Protein AF-A0A9P6TES2-F1 (afdb_monomer_lite)

Sequence (78 aa):
MRANILKVLHSCTGRQKVNHNLYPPQGKLVRLPVPERPWSSLGVDFIVKPLLSDGFDSMIVVINHYSKGAHFISAEVS

Structure (mmCIF, N/CA/C/O backbone):
data_AF-A0A9P6TES2-F1
#
_entry.id   AF-A0A9P6TES2-F1
#
loop_
_atom_site.group_PDB
_atom_site.id
_atom_site.type_symbol
_atom_site.label_atom_id
_atom_site.label_alt_id
_atom_site.label_comp_id
_atom_site.label_asym_id
_atom_site.label_entity_id
_atom_site.label_seq_id
_atom_site.pdbx_PDB_ins_code
_atom_site.Cartn_x
_atom_site.Cartn_y
_atom_site.Cartn_z
_atom_site.occupancy
_atom_site.B_iso_or_equiv
_atom_site.auth_seq_id
_atom_site.auth_comp_id
_atom_site.auth_asym_id
_atom_site.auth_atom_id
_atom_site.pdbx_PDB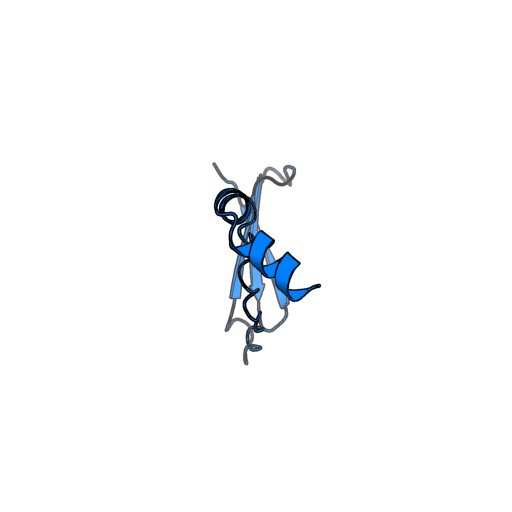_model_num
ATOM 1 N N . MET A 1 1 ? 40.229 32.701 4.827 1.00 66.94 1 MET A N 1
ATOM 2 C CA . MET A 1 1 ? 39.089 33.050 5.713 1.00 66.94 1 MET A CA 1
ATOM 3 C C . MET A 1 1 ? 38.077 31.904 5.856 1.00 66.94 1 MET A C 1
ATOM 5 O O . MET A 1 1 ? 37.902 31.422 6.965 1.00 66.94 1 MET A O 1
ATOM 9 N N . ARG A 1 2 ? 37.479 31.389 4.767 1.00 71.56 2 AR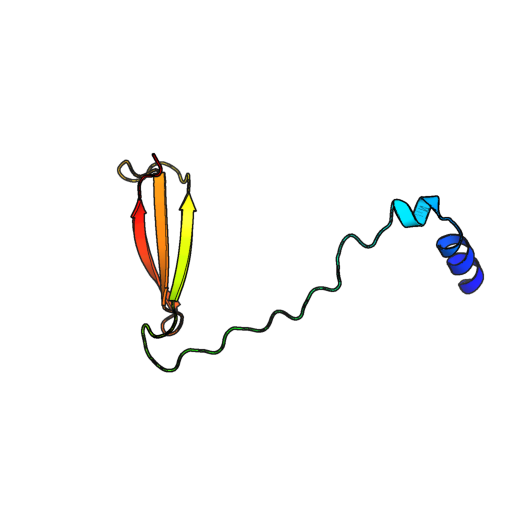G A N 1
ATOM 10 C CA . ARG A 1 2 ? 36.455 30.316 4.803 1.00 71.56 2 ARG A CA 1
ATOM 11 C C . ARG A 1 2 ? 36.899 29.003 5.479 1.00 71.56 2 ARG A C 1
ATOM 13 O O . ARG A 1 2 ? 36.141 28.442 6.260 1.00 71.56 2 ARG A O 1
ATOM 20 N N . ALA A 1 3 ? 38.132 28.548 5.244 1.00 76.75 3 ALA A N 1
ATOM 21 C CA . ALA A 1 3 ? 38.663 27.317 5.850 1.00 76.75 3 ALA A CA 1
ATOM 22 C C . ALA A 1 3 ? 38.775 27.387 7.387 1.00 76.75 3 ALA A C 1
ATOM 24 O O . ALA A 1 3 ? 38.497 26.410 8.077 1.00 76.75 3 ALA A O 1
ATOM 25 N N . ASN A 1 4 ? 39.108 28.564 7.929 1.00 77.31 4 ASN A N 1
ATOM 26 C CA . ASN A 1 4 ? 39.212 28.767 9.376 1.00 77.31 4 ASN A CA 1
ATOM 27 C C . ASN A 1 4 ? 37.836 28.727 10.049 1.00 77.31 4 ASN A C 1
ATOM 29 O O . ASN A 1 4 ? 37.703 28.176 11.136 1.00 77.31 4 ASN A O 1
ATOM 33 N N . ILE A 1 5 ? 36.807 29.244 9.372 1.00 79.25 5 ILE A N 1
ATOM 34 C CA . ILE A 1 5 ? 35.422 29.202 9.855 1.00 79.25 5 ILE A CA 1
ATOM 35 C C . ILE A 1 5 ? 34.938 27.750 9.938 1.00 79.25 5 ILE A C 1
ATOM 37 O O . ILE A 1 5 ? 34.414 27.334 10.967 1.00 79.25 5 ILE A O 1
ATOM 41 N N . LEU A 1 6 ? 35.177 26.948 8.895 1.00 79.75 6 LEU A N 1
ATOM 42 C CA . LEU A 1 6 ? 34.805 25.529 8.898 1.00 79.75 6 LEU A CA 1
ATOM 43 C C . LEU A 1 6 ? 35.523 24.754 10.009 1.00 79.75 6 LEU A C 1
ATOM 45 O O . LEU A 1 6 ? 34.895 23.964 10.708 1.00 79.75 6 LEU A O 1
ATOM 49 N N . LYS A 1 7 ? 36.809 25.033 10.244 1.00 81.69 7 LYS A N 1
ATOM 50 C CA . LYS A 1 7 ? 37.581 24.385 11.311 1.00 81.69 7 LYS A CA 1
ATOM 51 C C . LYS A 1 7 ? 36.987 24.632 12.703 1.00 81.69 7 LYS A C 1
ATOM 53 O O . LYS A 1 7 ? 36.917 23.699 13.494 1.00 81.69 7 LYS A O 1
ATOM 58 N N . VAL A 1 8 ? 36.515 25.850 12.980 1.00 80.44 8 VAL A N 1
ATOM 59 C CA . VAL A 1 8 ? 35.848 26.203 14.249 1.00 80.44 8 VAL A CA 1
ATOM 60 C C . VAL A 1 8 ? 34.479 25.526 14.372 1.00 80.44 8 VAL A C 1
ATOM 62 O O . VAL A 1 8 ? 34.117 25.023 15.435 1.00 80.44 8 VAL A O 1
ATOM 65 N N . LEU A 1 9 ? 33.719 25.452 13.276 1.00 75.75 9 LEU A N 1
ATOM 66 C CA . LEU A 1 9 ? 32.423 24.767 13.263 1.00 75.75 9 LEU A CA 1
ATOM 67 C C . LEU A 1 9 ? 32.559 23.255 13.507 1.00 75.75 9 LEU A C 1
ATOM 69 O O . LEU A 1 9 ? 31.690 22.667 14.149 1.00 75.75 9 LEU A O 1
ATOM 73 N N . HIS A 1 10 ? 33.642 22.647 13.016 1.00 75.25 10 HIS A N 1
ATOM 74 C CA . HIS A 1 10 ? 33.943 21.220 13.158 1.00 75.25 10 HIS A CA 1
ATOM 75 C C . HIS A 1 10 ? 34.704 20.874 14.450 1.00 75.25 10 HIS A C 1
ATOM 77 O O . HIS A 1 10 ? 34.799 19.700 14.795 1.00 75.25 10 HIS A O 1
ATOM 83 N N . SER A 1 11 ? 35.249 21.848 15.185 1.00 81.12 11 SER A N 1
ATOM 84 C CA . SER A 1 11 ? 35.919 21.592 16.470 1.00 81.12 11 SER A CA 1
ATOM 85 C C . SER A 1 11 ? 34.966 21.662 17.667 1.00 81.12 11 SER A C 1
ATOM 87 O O . SER A 1 11 ? 35.252 21.095 18.721 1.00 81.12 11 SER A O 1
ATOM 89 N N . CYS A 1 12 ? 33.809 22.315 17.523 1.00 81.69 12 CYS A N 1
ATOM 90 C CA . CYS A 1 12 ? 32.812 22.400 18.587 1.00 81.69 12 CYS A CA 1
ATOM 91 C C . CYS A 1 12 ? 31.996 21.099 18.689 1.00 81.69 12 CYS A C 1
ATOM 93 O O . CYS A 1 12 ? 31.115 20.826 17.868 1.00 81.69 12 CYS A O 1
ATOM 95 N N . THR A 1 13 ? 32.264 20.300 19.721 1.00 72.06 13 THR A N 1
ATOM 96 C CA . THR A 1 13 ? 31.573 19.026 19.987 1.00 72.06 13 THR A CA 1
ATOM 97 C C . THR A 1 13 ? 30.113 19.214 20.408 1.00 72.06 13 THR A C 1
ATOM 99 O O . THR A 1 13 ? 29.257 18.427 20.010 1.00 72.06 13 THR A O 1
ATOM 102 N N . GLY A 1 14 ? 29.793 20.279 21.153 1.00 77.94 14 GLY A N 1
ATOM 103 C CA . GLY A 1 14 ? 28.416 20.605 21.548 1.00 77.94 14 GLY A CA 1
ATOM 104 C C . GLY A 1 14 ? 27.512 20.894 20.346 1.00 77.94 14 GLY A C 1
ATOM 105 O O . GLY A 1 14 ? 26.417 20.347 20.242 1.00 77.94 14 GLY A O 1
ATOM 106 N N . ARG A 1 15 ? 28.008 21.672 19.374 1.00 73.00 15 ARG A N 1
ATOM 107 C CA . ARG A 1 15 ? 27.267 21.977 18.142 1.00 73.00 15 ARG A CA 1
ATOM 108 C C . ARG A 1 15 ? 27.052 20.741 17.272 1.00 73.00 15 ARG A C 1
ATOM 110 O O . ARG A 1 15 ? 25.968 20.605 16.718 1.00 73.00 15 ARG A O 1
ATOM 117 N N . GLN A 1 16 ? 28.041 19.853 17.160 1.00 70.56 16 GLN A N 1
ATOM 118 C CA . GLN A 1 16 ? 27.936 18.619 16.367 1.00 70.56 16 GLN A CA 1
ATOM 119 C C . GLN A 1 16 ? 26.908 17.629 16.919 1.00 70.56 16 GLN A C 1
ATOM 121 O O . GLN A 1 16 ? 26.237 16.961 16.141 1.00 70.56 16 GLN A O 1
ATOM 126 N N . LYS A 1 17 ? 26.746 17.563 18.246 1.00 72.94 17 LYS A N 1
ATOM 127 C CA . LYS A 1 17 ? 25.728 16.716 18.883 1.00 72.94 17 LYS A CA 1
ATOM 128 C C . LYS A 1 17 ? 24.303 17.215 18.630 1.00 72.94 17 LYS A C 1
ATOM 130 O O . LYS A 1 17 ? 23.405 16.406 18.452 1.00 72.94 17 LYS A O 1
ATOM 135 N N . VAL A 1 18 ? 24.109 18.535 18.599 1.00 74.62 18 VAL A N 1
ATOM 136 C CA . VAL A 1 18 ? 22.793 19.160 18.364 1.00 74.62 18 VAL A CA 1
ATOM 137 C C . VAL A 1 18 ? 22.474 19.278 16.869 1.00 74.62 18 VAL A C 1
ATOM 139 O O . VAL A 1 18 ? 21.322 19.173 16.471 1.00 74.62 18 VAL A O 1
ATOM 142 N N . ASN A 1 19 ? 23.495 19.458 16.027 1.00 69.62 19 ASN A N 1
ATOM 143 C CA . ASN A 1 19 ? 23.386 19.522 14.568 1.00 69.62 19 ASN A CA 1
ATOM 144 C C . ASN A 1 19 ? 23.904 18.229 13.932 1.00 69.62 19 ASN A C 1
ATOM 146 O O . ASN A 1 19 ? 24.733 18.263 13.020 1.00 69.62 19 ASN A O 1
ATOM 150 N N . HIS A 1 20 ? 23.443 17.083 14.429 1.00 69.12 20 HIS A N 1
ATOM 151 C CA . HIS A 1 20 ? 23.565 15.862 13.648 1.00 69.12 20 HIS A CA 1
ATOM 152 C C . HIS A 1 20 ? 22.717 16.026 12.383 1.00 69.12 20 HIS A C 1
ATOM 154 O O . HIS A 1 20 ? 21.641 16.626 12.429 1.00 69.12 20 HIS A O 1
ATOM 160 N N . ASN A 1 21 ? 23.198 15.530 11.244 1.00 67.56 21 ASN A N 1
ATOM 161 C CA . ASN A 1 21 ? 22.387 15.517 10.037 1.00 67.56 21 ASN A CA 1
ATOM 162 C C . ASN A 1 21 ? 21.211 14.553 10.268 1.00 67.56 21 ASN A C 1
ATOM 164 O O . ASN A 1 21 ? 21.377 13.344 10.164 1.00 67.56 21 ASN A O 1
ATOM 168 N N . LEU A 1 22 ? 20.044 15.092 10.637 1.00 67.44 22 LEU A N 1
ATOM 169 C CA . LEU A 1 22 ? 18.832 14.320 10.954 1.00 67.44 22 LEU A CA 1
ATOM 170 C C . LEU A 1 22 ? 18.302 13.538 9.748 1.00 67.44 22 LEU A C 1
ATOM 172 O O . LEU A 1 22 ? 17.468 12.649 9.897 1.00 67.44 22 LEU A O 1
ATOM 176 N N . TYR A 1 23 ? 18.790 13.877 8.557 1.00 71.62 23 TYR A N 1
ATOM 177 C CA . TYR A 1 23 ? 18.448 13.201 7.327 1.00 71.62 23 TYR A CA 1
ATOM 178 C C . TYR A 1 23 ? 19.606 12.280 6.945 1.00 71.62 23 TYR A C 1
ATOM 180 O O . TYR A 1 23 ? 20.653 12.772 6.501 1.00 71.62 23 TYR A O 1
ATOM 188 N N . PRO A 1 24 ? 19.453 10.950 7.087 1.00 72.19 24 PRO A N 1
ATOM 189 C CA . PRO A 1 24 ? 20.354 10.036 6.402 1.00 72.19 24 PRO A CA 1
ATOM 190 C C . PRO A 1 24 ? 20.347 10.363 4.898 1.00 72.19 24 PRO A C 1
ATOM 192 O O . PRO A 1 24 ? 19.364 10.928 4.400 1.00 72.19 24 PRO A O 1
ATOM 195 N N . PRO A 1 25 ? 21.420 10.032 4.154 1.00 78.06 25 PRO A N 1
ATOM 196 C CA . PRO A 1 25 ? 21.390 10.153 2.703 1.00 78.06 25 PRO A CA 1
ATOM 197 C C . PRO A 1 25 ? 20.133 9.447 2.199 1.00 78.06 25 PRO A C 1
ATOM 199 O O . PRO A 1 25 ? 19.916 8.272 2.498 1.00 78.06 25 PRO A O 1
ATOM 202 N N . GLN A 1 26 ? 19.276 10.193 1.501 1.00 76.50 26 GLN A N 1
ATOM 203 C CA . GLN A 1 26 ? 18.039 9.647 0.964 1.00 76.50 26 GLN A CA 1
ATOM 204 C C . GLN A 1 26 ? 18.422 8.480 0.056 1.00 76.50 26 GLN A C 1
ATOM 206 O O . GLN A 1 26 ? 19.112 8.663 -0.950 1.00 76.50 26 GLN A O 1
ATOM 211 N N . GLY A 1 27 ? 18.044 7.266 0.461 1.00 81.94 27 GLY A N 1
ATOM 212 C CA . GLY A 1 27 ? 18.281 6.077 -0.344 1.00 81.94 27 GLY A CA 1
ATOM 213 C C . GLY A 1 27 ? 17.670 6.268 -1.730 1.00 81.94 27 GLY A C 1
ATOM 214 O O . GLY A 1 27 ? 16.642 6.931 -1.885 1.00 81.94 27 GLY A O 1
ATOM 215 N N . LYS A 1 28 ? 18.300 5.699 -2.760 1.00 84.88 28 LYS A N 1
ATOM 216 C CA . LYS A 1 28 ? 17.745 5.744 -4.113 1.00 84.88 28 LYS A CA 1
ATOM 217 C C . LYS A 1 28 ? 16.422 4.976 -4.116 1.00 84.88 28 LYS A C 1
ATOM 219 O O . LYS A 1 28 ? 16.427 3.752 -4.031 1.00 84.88 28 LYS A O 1
ATOM 224 N N . LEU A 1 29 ? 15.299 5.686 -4.225 1.00 86.56 29 LEU A N 1
ATOM 225 C CA . LEU A 1 29 ? 13.997 5.061 -4.445 1.00 86.56 29 LEU A CA 1
ATOM 226 C C . LEU A 1 29 ? 14.006 4.429 -5.841 1.00 86.56 29 LEU A C 1
ATOM 228 O O . LEU A 1 29 ? 14.002 5.128 -6.856 1.00 86.56 29 LEU A O 1
ATOM 232 N N . VAL A 1 30 ? 14.068 3.100 -5.900 1.00 86.88 30 VAL A N 1
ATOM 233 C CA . VAL A 1 30 ? 13.963 2.343 -7.150 1.00 86.88 30 VAL A CA 1
ATOM 234 C C . VAL A 1 30 ? 12.514 1.901 -7.308 1.00 86.88 30 VAL A C 1
ATOM 236 O O . VAL A 1 30 ? 11.919 1.359 -6.379 1.00 86.88 30 VAL A O 1
ATOM 239 N N . ARG A 1 31 ? 11.927 2.153 -8.481 1.00 86.44 31 ARG A N 1
ATOM 240 C CA . ARG A 1 31 ? 10.574 1.670 -8.779 1.00 86.44 31 ARG A CA 1
ATOM 241 C C . ARG A 1 31 ? 10.573 0.148 -8.843 1.00 86.44 31 ARG A C 1
ATOM 243 O O . ARG A 1 31 ? 11.501 -0.447 -9.386 1.00 86.44 31 ARG A O 1
ATOM 250 N N . LEU A 1 32 ? 9.493 -0.459 -8.361 1.00 87.62 32 LEU A N 1
ATOM 251 C CA . LEU A 1 32 ? 9.249 -1.877 -8.590 1.00 87.62 32 LEU A CA 1
ATOM 252 C C . LEU A 1 32 ? 9.100 -2.140 -10.100 1.00 87.62 32 LEU A C 1
ATOM 254 O O . LEU A 1 32 ? 8.477 -1.325 -10.794 1.00 87.62 32 LEU A O 1
ATOM 258 N N . PRO A 1 33 ? 9.655 -3.250 -10.616 1.00 91.31 33 PRO A N 1
ATOM 259 C CA . PRO A 1 33 ? 9.429 -3.649 -11.997 1.00 91.31 33 PRO A CA 1
ATOM 260 C C . PRO A 1 33 ? 7.934 -3.881 -12.239 1.00 91.31 33 PRO A C 1
ATOM 262 O O . PRO A 1 33 ? 7.198 -4.306 -11.344 1.00 91.31 33 PRO A O 1
ATOM 265 N N . VAL A 1 34 ? 7.477 -3.585 -13.457 1.00 92.12 34 VAL A N 1
ATOM 266 C CA . VAL A 1 34 ? 6.099 -3.890 -13.851 1.00 92.12 34 VAL A CA 1
ATOM 267 C C . VAL A 1 34 ? 5.973 -5.412 -13.972 1.00 92.12 34 VAL A C 1
ATOM 269 O O . VAL A 1 34 ? 6.812 -6.023 -14.635 1.00 92.12 34 VAL A O 1
ATOM 272 N N . PRO A 1 35 ? 4.971 -6.042 -13.336 1.00 96.00 35 PRO A N 1
ATOM 273 C CA . PRO A 1 35 ? 4.764 -7.478 -13.473 1.00 96.00 35 PRO A CA 1
ATOM 274 C C . PRO A 1 35 ? 4.419 -7.860 -14.918 1.00 96.00 35 PRO A C 1
ATOM 276 O O . PRO A 1 35 ? 3.863 -7.056 -15.657 1.00 96.00 35 PRO A O 1
ATOM 279 N N . GLU A 1 36 ? 4.696 -9.099 -15.319 1.00 96.69 36 GLU A N 1
ATOM 280 C CA . GLU A 1 36 ? 4.403 -9.572 -16.684 1.00 96.69 36 GLU A CA 1
ATOM 281 C C . GLU A 1 36 ? 2.945 -10.010 -16.871 1.00 96.69 36 GLU A C 1
ATOM 283 O O . GLU A 1 36 ? 2.438 -10.039 -17.991 1.00 96.69 36 GLU A O 1
ATOM 288 N N . ARG A 1 37 ? 2.264 -10.368 -15.777 1.00 96.31 37 ARG A N 1
ATOM 289 C CA . ARG A 1 37 ? 0.925 -10.963 -15.799 1.00 96.31 37 ARG A CA 1
ATOM 290 C C . ARG A 1 37 ? 0.020 -10.278 -14.773 1.00 96.31 37 ARG A C 1
ATOM 292 O O . ARG A 1 37 ? 0.490 -9.928 -13.686 1.00 96.31 37 ARG A O 1
ATOM 299 N N . PRO A 1 38 ? -1.283 -10.129 -15.059 1.00 95.50 38 PRO A N 1
ATOM 300 C CA . PRO A 1 38 ? -2.250 -9.728 -14.047 1.00 95.50 38 PRO A CA 1
ATOM 301 C C . PRO A 1 38 ? -2.160 -10.628 -12.809 1.00 95.50 38 PRO A C 1
ATOM 303 O O . PRO A 1 38 ? -1.951 -11.833 -12.938 1.00 95.50 38 PRO A O 1
ATOM 306 N N . TRP A 1 39 ? -2.331 -10.044 -11.619 1.00 94.62 39 TRP A N 1
ATOM 307 C CA . TRP A 1 39 ? -2.383 -10.765 -10.337 1.00 94.62 39 TRP A CA 1
ATOM 308 C C . TRP A 1 39 ? -1.081 -11.449 -9.894 1.00 94.62 39 TRP A C 1
ATOM 310 O O . TRP A 1 39 ? -1.059 -12.070 -8.837 1.00 94.62 39 TRP A O 1
ATOM 320 N N . SER A 1 40 ? 0.025 -11.314 -10.635 1.00 95.81 40 SER A N 1
ATOM 321 C CA . SER A 1 40 ? 1.307 -11.925 -10.248 1.00 95.81 40 SER A CA 1
ATOM 322 C C . SER A 1 40 ? 2.087 -11.120 -9.201 1.00 95.81 40 SER A C 1
ATOM 324 O O . SER A 1 40 ? 3.088 -11.599 -8.678 1.00 95.81 40 SER A O 1
ATOM 326 N N . SER A 1 41 ? 1.674 -9.882 -8.920 1.00 95.81 41 SER A N 1
ATOM 327 C CA . SER A 1 41 ? 2.231 -9.043 -7.859 1.00 95.81 41 SER A CA 1
ATOM 328 C C . SER A 1 41 ? 1.137 -8.137 -7.307 1.00 95.81 41 SER A C 1
ATOM 330 O O . SER A 1 41 ? 0.466 -7.430 -8.067 1.00 95.81 41 SER A O 1
ATOM 332 N N . LEU A 1 42 ? 0.963 -8.181 -5.989 1.00 95.81 42 LEU A N 1
ATOM 333 C CA . LEU A 1 42 ? -0.086 -7.476 -5.266 1.00 95.81 42 LEU A CA 1
ATOM 334 C C . LEU A 1 42 ? 0.537 -6.620 -4.163 1.00 95.81 42 LEU A C 1
ATOM 336 O O . LEU A 1 42 ? 1.463 -7.060 -3.482 1.00 95.81 42 LEU A O 1
ATOM 340 N N . GLY A 1 43 ? 0.019 -5.410 -3.996 1.00 95.75 43 GLY A N 1
ATOM 341 C CA . GLY A 1 43 ? 0.202 -4.606 -2.793 1.00 95.75 43 GLY A CA 1
ATOM 342 C C . GLY A 1 43 ? -1.017 -4.776 -1.895 1.00 95.75 43 GLY A C 1
ATOM 343 O O . GLY A 1 43 ? -2.137 -4.810 -2.399 1.00 95.75 43 GLY A O 1
ATOM 344 N N . VAL A 1 44 ? -0.808 -4.892 -0.587 1.00 96.31 44 VAL A N 1
ATOM 345 C CA . VAL A 1 44 ? -1.889 -4.917 0.404 1.00 96.31 44 VAL A CA 1
ATOM 346 C C . VAL A 1 44 ? -1.597 -3.841 1.436 1.00 96.31 44 VAL A C 1
ATOM 348 O O . VAL A 1 44 ? -0.478 -3.775 1.943 1.00 96.31 44 VAL A O 1
ATOM 351 N N . ASP A 1 45 ? -2.589 -3.009 1.717 1.00 95.88 45 ASP A N 1
ATOM 352 C CA . ASP A 1 45 ? -2.524 -1.965 2.735 1.00 95.88 45 ASP A CA 1
ATOM 353 C C . ASP A 1 45 ? -3.841 -1.901 3.518 1.00 95.88 45 ASP A C 1
ATOM 355 O O . ASP A 1 45 ? -4.861 -2.454 3.093 1.00 95.88 45 ASP A O 1
ATOM 359 N N . PHE A 1 46 ? -3.822 -1.228 4.662 1.00 93.56 46 PHE A N 1
ATOM 360 C CA . PHE A 1 46 ? -4.968 -1.074 5.546 1.00 93.56 46 PHE A CA 1
ATOM 361 C C . PHE A 1 46 ? -5.221 0.404 5.806 1.00 93.56 46 PHE A C 1
ATOM 363 O O . PHE A 1 46 ? -4.356 1.124 6.303 1.00 93.56 46 PHE A O 1
ATOM 370 N N . ILE A 1 47 ? -6.443 0.850 5.532 1.00 92.94 47 ILE A N 1
ATOM 371 C CA . ILE A 1 47 ? -6.915 2.154 5.988 1.00 92.94 47 ILE A CA 1
ATOM 372 C C . ILE A 1 47 ? -7.754 1.895 7.231 1.00 92.94 47 ILE A C 1
ATOM 374 O O . ILE A 1 47 ? -8.805 1.263 7.160 1.00 92.94 47 ILE A O 1
ATOM 378 N N . VAL A 1 48 ? -7.268 2.369 8.374 1.00 92.00 48 VAL A N 1
ATOM 379 C CA . VAL A 1 48 ? -7.922 2.218 9.678 1.00 92.00 48 VAL A CA 1
ATOM 380 C C . VAL A 1 48 ? -8.440 3.562 10.168 1.00 92.00 48 VAL A C 1
ATOM 382 O O . VAL A 1 48 ? -7.804 4.593 9.943 1.00 92.00 48 VAL A O 1
ATOM 385 N N . LYS A 1 49 ? -9.575 3.546 10.872 1.00 85.12 49 LYS A N 1
ATOM 386 C CA . LYS A 1 49 ? -10.223 4.727 11.455 1.00 85.12 49 LYS A CA 1
ATOM 387 C C . LYS A 1 49 ? -10.539 5.856 10.450 1.00 85.12 49 LYS A C 1
ATOM 389 O O . LYS A 1 49 ? -10.294 7.023 10.775 1.00 85.12 49 LYS A O 1
ATOM 394 N N . PRO A 1 50 ? -11.080 5.584 9.243 1.00 84.81 50 PRO A N 1
ATOM 395 C CA . PRO A 1 50 ? -11.779 6.625 8.509 1.00 84.81 50 PRO A CA 1
ATOM 396 C C . PRO A 1 50 ? -13.072 7.002 9.258 1.00 84.81 50 PRO A C 1
ATOM 398 O O . PRO A 1 50 ? -13.459 6.367 10.241 1.00 84.81 50 PRO A O 1
ATOM 401 N N . LEU A 1 51 ? -13.763 8.045 8.792 1.00 85.62 51 LEU A N 1
ATOM 402 C CA . LEU A 1 51 ? -15.149 8.255 9.213 1.00 85.62 51 LEU A CA 1
ATOM 403 C C . LEU A 1 51 ? -15.948 6.979 8.909 1.00 85.62 51 LEU A C 1
ATOM 405 O O . LEU A 1 51 ? -15.776 6.408 7.832 1.00 85.62 51 LEU A O 1
ATOM 409 N N . LEU A 1 52 ? -16.791 6.550 9.856 1.00 82.50 52 LEU A N 1
ATOM 410 C CA . LEU A 1 52 ? -17.612 5.344 9.716 1.00 82.50 52 LEU A CA 1
ATOM 411 C C . LEU A 1 52 ? -18.349 5.361 8.376 1.00 82.50 52 LEU A C 1
ATOM 413 O O . LEU A 1 52 ? -19.095 6.296 8.076 1.00 82.50 52 LEU A O 1
ATOM 417 N N . SER A 1 53 ? -18.147 4.308 7.593 1.00 82.31 53 SER A N 1
ATOM 418 C CA . SER A 1 53 ? -18.836 4.089 6.327 1.00 82.31 53 SER A CA 1
ATOM 419 C C . SER A 1 53 ? -19.593 2.780 6.428 1.00 82.31 53 SER A C 1
ATOM 421 O O . SER A 1 53 ? -18.978 1.728 6.552 1.00 82.31 53 SER A O 1
ATOM 423 N N . ASP A 1 54 ? -20.923 2.845 6.377 1.00 84.50 54 ASP A N 1
ATOM 424 C CA . ASP A 1 54 ? -21.795 1.662 6.438 1.00 84.50 54 ASP A CA 1
ATOM 425 C C . ASP A 1 5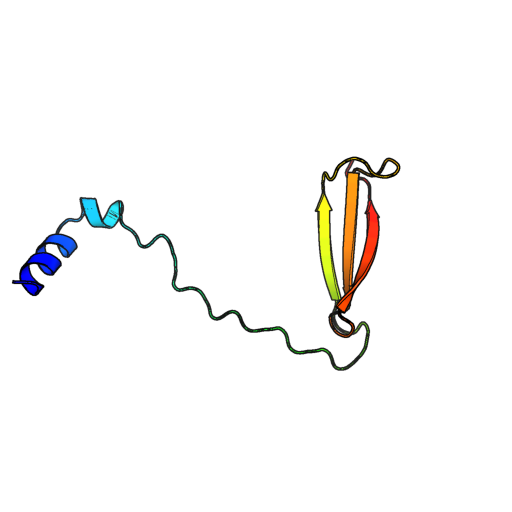4 ? -21.530 0.752 7.659 1.00 84.50 54 ASP A C 1
ATOM 427 O O . ASP A 1 54 ? -21.570 -0.469 7.581 1.00 84.50 54 ASP A O 1
ATOM 431 N N . GLY A 1 55 ? -21.190 1.362 8.800 1.00 86.25 55 GLY A N 1
ATOM 432 C CA . GLY A 1 55 ? -20.877 0.640 10.039 1.00 86.25 55 GLY A CA 1
ATOM 433 C C . GLY A 1 55 ? -19.460 0.064 10.125 1.00 86.25 55 GLY A C 1
ATOM 434 O O . GLY A 1 55 ? -19.097 -0.440 11.180 1.00 86.25 55 GLY A O 1
ATOM 435 N N . PHE A 1 56 ? -18.640 0.191 9.078 1.00 88.31 56 PHE A N 1
ATOM 436 C CA . PHE A 1 56 ? -17.243 -0.243 9.078 1.00 88.31 56 PHE A CA 1
ATOM 437 C C . PHE A 1 56 ? -16.291 0.912 9.403 1.00 88.31 56 PHE A C 1
ATOM 439 O O . PHE A 1 56 ? -16.468 2.045 8.939 1.00 88.31 56 PHE A O 1
ATOM 446 N N . ASP A 1 57 ? -15.255 0.611 10.184 1.00 92.75 57 ASP A N 1
ATOM 447 C CA . ASP A 1 57 ? -14.231 1.554 10.646 1.00 92.75 57 ASP A CA 1
ATOM 448 C C . ASP A 1 57 ? -12.855 1.303 10.008 1.00 92.75 57 ASP A C 1
ATOM 450 O O . ASP A 1 57 ? -11.840 1.888 10.403 1.00 92.75 57 ASP A O 1
ATOM 454 N N . SER A 1 58 ? -12.791 0.410 9.026 1.00 92.88 58 SER A N 1
ATOM 455 C CA . SER A 1 58 ? -11.565 0.120 8.305 1.00 92.88 58 SER A CA 1
ATOM 456 C C . SER A 1 58 ? -11.833 -0.508 6.943 1.00 92.88 58 SER A C 1
ATOM 458 O O . SER A 1 58 ? -12.948 -0.905 6.596 1.00 92.88 58 SER A O 1
ATOM 460 N N . MET A 1 59 ? -10.787 -0.563 6.129 1.00 94.38 59 MET A N 1
ATOM 461 C CA . MET A 1 59 ? -10.826 -1.183 4.814 1.00 94.38 59 MET A CA 1
ATOM 462 C C . MET A 1 59 ? -9.457 -1.742 4.436 1.00 94.38 59 MET A C 1
ATOM 464 O O . MET A 1 59 ? -8.416 -1.128 4.684 1.00 94.38 59 MET A O 1
ATOM 468 N N . ILE A 1 60 ? -9.476 -2.904 3.792 1.00 95.44 60 ILE A N 1
ATOM 469 C CA . ILE A 1 60 ? -8.311 -3.529 3.171 1.00 95.44 60 ILE A CA 1
ATOM 470 C C . ILE A 1 60 ? -8.238 -3.041 1.727 1.00 95.44 60 ILE A C 1
ATOM 472 O O . ILE A 1 60 ? -9.217 -3.122 0.979 1.00 95.44 60 ILE A O 1
ATOM 476 N N . VAL A 1 61 ? -7.069 -2.550 1.332 1.00 96.62 61 VAL A N 1
ATOM 477 C CA . VAL A 1 61 ? -6.776 -2.090 -0.023 1.00 96.62 61 VAL A CA 1
ATOM 478 C C . VAL A 1 61 ? -5.862 -3.106 -0.690 1.00 96.62 61 VAL A C 1
ATOM 480 O O . VAL A 1 61 ? -4.721 -3.287 -0.273 1.00 96.62 61 VAL A O 1
ATOM 483 N N . VAL A 1 62 ? -6.341 -3.754 -1.752 1.00 97.31 62 VAL A N 1
ATOM 484 C CA . VAL A 1 62 ? -5.539 -4.678 -2.564 1.00 97.31 62 VAL A CA 1
ATOM 485 C C . VAL A 1 62 ? -5.262 -4.046 -3.919 1.00 97.31 62 VAL A C 1
ATOM 487 O O . VAL A 1 62 ? -6.183 -3.787 -4.689 1.00 97.31 62 VAL A O 1
ATOM 490 N N . ILE A 1 63 ? -3.992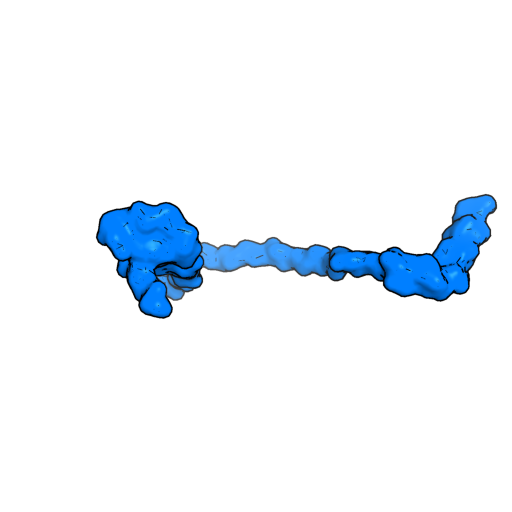 -3.817 -4.235 1.00 96.94 63 ILE A N 1
ATOM 491 C CA . ILE A 1 63 ? -3.551 -3.188 -5.480 1.00 96.94 63 ILE A CA 1
ATOM 492 C C . ILE A 1 63 ? -2.925 -4.243 -6.385 1.00 96.94 63 ILE A C 1
ATOM 494 O O . ILE A 1 63 ? -1.916 -4.854 -6.038 1.00 96.94 63 ILE A O 1
ATOM 498 N N . ASN A 1 64 ? -3.454 -4.403 -7.594 1.00 96.12 64 ASN A N 1
ATOM 499 C CA . ASN A 1 64 ? -2.796 -5.186 -8.632 1.00 96.12 64 ASN A CA 1
ATOM 500 C C . ASN A 1 64 ? -1.685 -4.351 -9.282 1.00 96.12 64 ASN A C 1
ATOM 502 O O . ASN A 1 64 ? -1.955 -3.384 -9.995 1.00 96.12 64 ASN A O 1
ATOM 506 N N . HIS A 1 65 ? -0.418 -4.721 -9.078 1.00 94.75 65 HIS A N 1
ATOM 507 C CA . HIS A 1 65 ? 0.709 -3.944 -9.598 1.00 94.75 65 HIS A CA 1
ATOM 508 C C . HIS A 1 65 ? 0.802 -3.927 -11.131 1.00 94.75 65 HIS A C 1
ATOM 510 O O . HIS A 1 65 ? 1.439 -3.006 -11.655 1.00 94.75 65 HIS A O 1
ATOM 516 N N . TYR A 1 66 ? 0.174 -4.889 -11.822 1.00 95.75 66 TYR A N 1
ATOM 517 C CA . TYR A 1 66 ? 0.084 -4.938 -13.284 1.00 95.75 66 TYR A CA 1
ATOM 518 C C . TYR A 1 66 ? -0.854 -3.851 -13.821 1.00 95.75 66 TYR A C 1
ATOM 520 O O . TYR A 1 66 ? -0.425 -2.973 -14.562 1.00 95.75 66 TYR A O 1
ATOM 528 N N . SER A 1 67 ? -2.125 -3.873 -13.406 1.00 95.00 67 SER A N 1
ATOM 529 C CA . SER A 1 67 ? -3.156 -2.959 -13.918 1.00 95.00 67 SER A CA 1
ATOM 530 C C . SER A 1 67 ? -3.235 -1.626 -13.175 1.00 95.00 67 SER A C 1
ATOM 532 O O . SER A 1 67 ? -3.890 -0.708 -13.655 1.00 95.00 67 SER A O 1
ATOM 534 N N . LYS A 1 68 ? -2.619 -1.529 -11.989 1.00 93.44 68 LYS A N 1
ATOM 535 C CA . LYS A 1 68 ? -2.827 -0.453 -11.002 1.00 93.44 68 LYS A CA 1
ATOM 536 C C . LYS A 1 68 ? -4.269 -0.340 -10.491 1.00 93.44 68 LYS A C 1
ATOM 538 O O . LYS A 1 68 ? -4.612 0.654 -9.861 1.00 93.44 68 LYS A O 1
ATOM 543 N N . GLY A 1 69 ? -5.097 -1.358 -10.726 1.00 95.88 69 GLY A N 1
ATOM 544 C CA . GLY A 1 69 ? -6.438 -1.444 -10.153 1.00 95.88 69 GLY A CA 1
ATOM 545 C C . GLY A 1 69 ? -6.387 -1.716 -8.651 1.00 95.88 69 GLY A C 1
ATOM 546 O O . GLY A 1 69 ? -5.514 -2.457 -8.191 1.00 95.88 69 GLY A O 1
ATOM 547 N N . ALA A 1 70 ? -7.327 -1.127 -7.913 1.00 96.81 70 ALA A N 1
ATOM 548 C CA . ALA A 1 70 ? -7.492 -1.325 -6.479 1.00 96.81 70 ALA A CA 1
ATOM 549 C C . ALA A 1 70 ? -8.831 -2.011 -6.179 1.00 96.81 70 ALA A C 1
ATOM 551 O O . ALA A 1 70 ? -9.862 -1.653 -6.749 1.00 96.81 70 ALA A O 1
ATOM 552 N N . HIS A 1 71 ? -8.801 -2.976 -5.267 1.00 95.81 71 HIS A N 1
ATOM 553 C CA . HIS A 1 71 ? -9.975 -3.598 -4.671 1.00 95.81 71 HIS A CA 1
ATOM 554 C C . HIS A 1 71 ? -1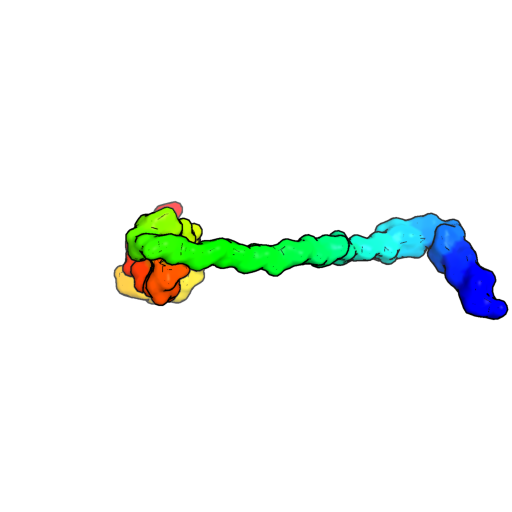0.072 -3.153 -3.216 1.00 95.81 71 HIS A C 1
ATOM 556 O O . HIS A 1 71 ? -9.097 -3.254 -2.471 1.00 95.81 71 HIS A O 1
ATOM 562 N N . PHE A 1 72 ? -11.249 -2.664 -2.835 1.00 94.75 72 PHE A N 1
ATOM 563 C CA . PHE A 1 72 ? -11.547 -2.201 -1.487 1.00 94.75 72 PHE A CA 1
ATOM 564 C C . PHE A 1 72 ? -12.482 -3.194 -0.816 1.00 94.75 72 PHE A C 1
ATOM 566 O O . PHE A 1 72 ? -13.531 -3.527 -1.366 1.00 94.75 72 PHE A O 1
ATOM 573 N N . ILE A 1 73 ? -12.083 -3.677 0.353 1.00 94.06 73 ILE A N 1
ATOM 574 C CA . ILE A 1 73 ? -12.844 -4.645 1.139 1.00 94.06 73 ILE A CA 1
ATOM 575 C C . ILE A 1 73 ? -13.102 -3.995 2.492 1.00 94.06 73 ILE A C 1
ATOM 577 O O . ILE A 1 73 ? -12.146 -3.593 3.156 1.00 94.06 73 ILE A O 1
ATOM 581 N N . SER A 1 74 ? -14.369 -3.849 2.878 1.00 93.06 74 SER A N 1
ATOM 582 C CA . SER A 1 74 ? -14.723 -3.312 4.191 1.00 93.06 74 SER A CA 1
ATOM 583 C C . SER A 1 74 ? -14.257 -4.257 5.297 1.00 93.06 74 SER A C 1
ATOM 585 O O . SER A 1 74 ? -14.287 -5.480 5.147 1.00 93.06 74 SER A O 1
ATOM 587 N N . ALA A 1 75 ? -13.786 -3.683 6.396 1.00 89.06 75 ALA A N 1
ATOM 588 C CA . ALA A 1 75 ? -13.320 -4.416 7.558 1.00 89.06 75 ALA A CA 1
ATOM 589 C C . ALA A 1 75 ? -13.764 -3.702 8.842 1.00 89.06 75 ALA A C 1
ATOM 591 O O . ALA A 1 75 ? -14.048 -2.503 8.849 1.00 89.06 75 ALA A O 1
ATOM 592 N N . GLU A 1 76 ? -13.831 -4.456 9.930 1.00 84.06 76 GLU A N 1
ATOM 593 C CA . GLU A 1 76 ? -14.098 -3.944 11.271 1.00 84.06 76 GLU A CA 1
ATOM 594 C C . GLU A 1 76 ? -12.890 -4.295 12.139 1.00 84.06 76 GLU A C 1
ATOM 596 O O . GLU A 1 76 ? -12.487 -5.461 12.204 1.00 84.06 76 GLU A O 1
ATOM 601 N N . VAL A 1 77 ? -12.267 -3.296 12.759 1.00 69.19 77 VAL A N 1
ATOM 602 C CA . VAL A 1 77 ? -11.211 -3.520 13.749 1.00 69.19 77 VAL A CA 1
ATOM 603 C C . VAL A 1 77 ? -11.875 -3.502 15.124 1.00 69.19 77 VAL A C 1
ATOM 605 O O . VAL A 1 77 ? -12.119 -2.433 15.674 1.00 69.19 77 VAL A O 1
ATOM 608 N N . SER A 1 78 ? -12.200 -4.690 15.653 1.00 61.88 78 SER A N 1
ATOM 609 C CA . SER A 1 78 ? -12.704 -4.856 17.032 1.00 61.88 78 SER A CA 1
ATOM 610 C C . SER A 1 78 ? -11.795 -4.232 18.089 1.00 61.88 78 SER A C 1
ATOM 612 O O . SER A 1 78 ? -10.552 -4.300 17.930 1.00 61.88 78 SER A O 1
#

Foldseek 3Di:
DVVVVVVVCVVDPVNCVVPPPPDDDPPPDDDDDADPDWPPDKDWDKDAQDPDDPNARIWIWIATSNVRDIDIDTDHDD

Radius of gyration: 24.09 Å; chains: 1; bounding box: 61×45×38 Å

Organism: NCBI:txid708437

Secondary structure (DSSP, 8-state):
-HHHHHHHHHH-HHHHHHS--SS------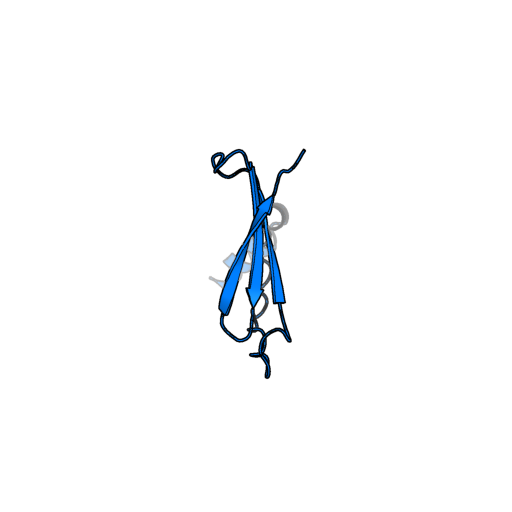PPPPPPSSTTSSEEEEEEEEEEEETTEEEEEEEEETTT--EEEEEE---

pLDDT: mean 85.47, std 9.87, range [61.88, 97.31]